Protein AF-A0A7T0RJM6-F1 (afdb_monomer)

Sequence (153 aa):
MSFKSPKVLAFSVKLDATWQVVEYHLEDNSMVRLPPKWKSIQYHAL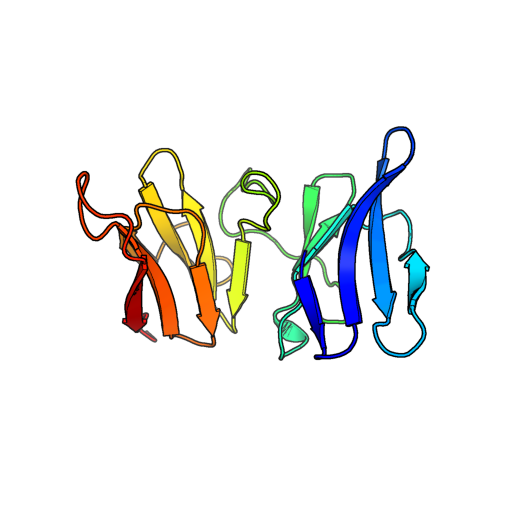ADNWLWVDQDDKWYSGGNATPFTMPKENVPAFYGRQFNVRKSGQHIAFYDRQQNQIQFYKNQSEKPFITIQSQEGHFSLNGNIVLTSQKSSSANSSDLYQTYRVPTQ

Solvent-accessible surface area (backbone atoms only — not comparable to full-atom values): 8638 Å² total; per-residue (Å²): 91,26,50,67,47,102,50,31,39,32,37,63,44,78,55,90,96,43,42,29,27,32,39,38,33,68,86,79,72,45,74,46,75,50,67,72,60,30,26,38,62,40,52,38,95,51,45,76,27,18,40,38,29,33,80,84,73,49,42,20,33,25,79,84,53,44,84,41,75,69,39,52,83,88,69,62,66,53,51,89,83,36,68,28,61,48,50,23,87,59,39,37,35,33,56,40,77,92,75,38,23,35,40,30,23,46,74,80,28,76,54,64,81,48,71,45,84,30,90,52,75,61,66,48,72,56,68,48,39,35,42,36,51,40,78,68,48,99,88,46,94,48,88,38,75,48,77,44,76,55,84,90,126

Structure (mmCIF, N/CA/C/O backbone):
data_AF-A0A7T0RJM6-F1
#
_entry.id   AF-A0A7T0RJM6-F1
#
loop_
_atom_site.group_PDB
_atom_site.id
_atom_site.type_symbol
_atom_site.label_atom_id
_atom_site.label_alt_id
_atom_site.label_comp_id
_atom_site.label_asym_id
_atom_site.label_entity_id
_atom_site.label_seq_id
_atom_site.pdbx_PDB_ins_code
_atom_site.Cartn_x
_atom_site.Cartn_y
_atom_site.Cartn_z
_atom_site.occupancy
_atom_site.B_iso_or_equiv
_atom_site.auth_seq_id
_atom_site.auth_comp_id
_atom_site.auth_asym_id
_atom_site.auth_atom_id
_atom_site.pdbx_PDB_model_num
ATOM 1 N N . MET A 1 1 ? 3.939 8.045 -3.580 1.00 83.81 1 MET A N 1
ATOM 2 C CA . MET A 1 1 ? 5.353 7.613 -3.540 1.00 83.81 1 MET A CA 1
ATOM 3 C C . MET A 1 1 ? 5.548 6.660 -2.368 1.00 83.81 1 MET A C 1
ATOM 5 O O . MET A 1 1 ? 4.923 6.872 -1.334 1.00 83.81 1 MET A O 1
ATOM 9 N N . SER A 1 2 ? 6.358 5.617 -2.527 1.00 91.00 2 SER A N 1
ATOM 10 C CA . SER A 1 2 ? 6.650 4.607 -1.504 1.00 91.00 2 SER A CA 1
ATOM 11 C C . SER A 1 2 ? 8.086 4.094 -1.657 1.00 91.00 2 SER A C 1
ATOM 13 O O . SER A 1 2 ? 8.573 4.011 -2.776 1.00 91.00 2 SER A O 1
ATOM 15 N N . PHE A 1 3 ? 8.772 3.763 -0.563 1.00 93.12 3 PHE A N 1
ATOM 16 C CA . PHE A 1 3 ? 10.154 3.271 -0.599 1.00 93.12 3 PHE A CA 1
ATOM 17 C C . PHE A 1 3 ? 10.183 1.744 -0.554 1.00 93.12 3 PHE A C 1
ATOM 19 O O . PHE A 1 3 ? 9.717 1.156 0.420 1.00 93.12 3 PHE A O 1
ATOM 26 N N . LYS A 1 4 ? 10.766 1.116 -1.579 1.00 95.62 4 LYS A N 1
ATOM 27 C CA . LYS A 1 4 ? 11.067 -0.327 -1.604 1.00 95.62 4 LYS A CA 1
ATOM 28 C C . LYS A 1 4 ? 12.260 -0.653 -0.716 1.00 95.62 4 LYS A C 1
ATOM 30 O O . LYS A 1 4 ? 12.291 -1.675 -0.040 1.00 95.62 4 LYS A O 1
ATOM 35 N N . SER A 1 5 ? 13.245 0.237 -0.736 1.00 95.06 5 SER A N 1
ATOM 36 C CA . SER A 1 5 ? 14.462 0.206 0.068 1.00 95.06 5 SER A CA 1
ATOM 37 C C . SER A 1 5 ? 14.985 1.643 0.223 1.00 95.06 5 SER A C 1
ATOM 39 O O . SER A 1 5 ? 14.445 2.553 -0.414 1.00 95.06 5 SER A O 1
ATOM 41 N N . PRO A 1 6 ? 16.064 1.882 0.991 1.00 95.31 6 PRO A N 1
ATOM 42 C CA . PRO A 1 6 ? 16.710 3.198 1.048 1.00 95.31 6 PRO A CA 1
ATOM 43 C C . PRO A 1 6 ? 17.214 3.724 -0.307 1.00 95.31 6 PRO A C 1
ATOM 45 O O . PRO A 1 6 ? 17.560 4.894 -0.413 1.00 95.31 6 PRO A O 1
ATOM 48 N N . LYS A 1 7 ? 17.282 2.863 -1.330 1.00 96.75 7 LYS A N 1
ATOM 49 C CA . LYS A 1 7 ? 17.882 3.161 -2.636 1.00 96.75 7 LYS A CA 1
ATOM 50 C C . LYS A 1 7 ? 16.895 3.088 -3.797 1.00 96.75 7 LYS A C 1
ATOM 52 O O . LYS A 1 7 ? 17.244 3.458 -4.910 1.00 96.75 7 LYS A O 1
ATOM 57 N N . VAL A 1 8 ? 15.679 2.602 -3.552 1.00 97.81 8 VAL A N 1
ATOM 58 C CA . VAL A 1 8 ? 14.653 2.442 -4.584 1.00 97.81 8 VAL A CA 1
ATOM 59 C C . VAL A 1 8 ? 13.340 3.018 -4.079 1.00 97.81 8 VAL A C 1
ATOM 61 O O . VAL A 1 8 ? 12.762 2.532 -3.101 1.00 97.81 8 VAL A O 1
ATOM 64 N N . LEU A 1 9 ? 12.859 4.046 -4.771 1.00 95.62 9 LEU A N 1
ATOM 65 C CA . LEU A 1 9 ? 11.547 4.644 -4.546 1.00 95.62 9 LEU A CA 1
ATOM 66 C C . LEU A 1 9 ? 10.610 4.282 -5.695 1.00 95.62 9 LEU A C 1
ATOM 68 O O . LEU A 1 9 ? 11.043 4.105 -6.826 1.00 95.62 9 LEU A O 1
ATOM 72 N N . ALA A 1 10 ? 9.320 4.188 -5.410 1.00 95.75 10 ALA A N 1
ATOM 73 C CA . ALA A 1 10 ? 8.289 3.921 -6.392 1.00 95.75 10 ALA A CA 1
ATOM 74 C C . ALA A 1 10 ? 7.209 4.996 -6.375 1.00 95.75 10 ALA A C 1
ATOM 76 O O . ALA A 1 10 ? 6.790 5.492 -5.319 1.00 95.75 10 ALA A O 1
ATOM 77 N N . PHE A 1 11 ? 6.733 5.355 -7.558 1.00 93.62 11 PHE A N 1
ATOM 78 C CA . PHE A 1 11 ? 5.637 6.294 -7.747 1.00 93.62 11 PHE A CA 1
ATOM 79 C C . PHE A 1 11 ? 4.821 5.921 -8.977 1.00 93.62 11 PHE A C 1
ATOM 81 O O . PHE A 1 11 ? 5.294 5.233 -9.877 1.00 93.62 11 PHE A O 1
ATOM 88 N N . SER A 1 12 ? 3.573 6.370 -8.996 1.00 92.75 12 SER A N 1
ATOM 89 C CA . SER A 1 12 ? 2.678 6.179 -10.129 1.00 92.75 12 SER A CA 1
ATOM 90 C C . SER A 1 12 ? 2.799 7.371 -11.070 1.00 92.75 12 SER A C 1
ATOM 92 O O . SER A 1 12 ? 2.731 8.519 -10.627 1.00 92.75 12 SER A O 1
ATOM 94 N N . VAL A 1 13 ? 2.947 7.098 -12.361 1.00 92.75 13 VAL A N 1
ATOM 95 C CA . VAL A 1 13 ? 2.912 8.100 -13.431 1.00 92.75 13 VAL A CA 1
ATOM 96 C C . VAL A 1 13 ? 1.710 7.814 -14.312 1.00 92.75 13 VAL A C 1
ATOM 98 O O . VAL A 1 13 ? 1.425 6.655 -14.609 1.00 92.75 13 VAL A O 1
ATOM 101 N N . LYS A 1 14 ? 0.997 8.860 -14.729 1.00 92.00 14 LYS A N 1
ATOM 102 C CA . LYS A 1 14 ? -0.058 8.715 -15.728 1.00 92.00 14 LYS A CA 1
ATOM 103 C C . LYS A 1 14 ? 0.578 8.720 -17.116 1.00 92.00 14 LYS A C 1
ATOM 105 O O . LYS A 1 14 ? 1.180 9.716 -17.505 1.00 92.00 14 LYS A O 1
ATOM 110 N N . LEU A 1 15 ? 0.459 7.604 -17.822 1.00 89.25 15 LEU A N 1
ATOM 111 C CA . LEU A 1 15 ? 0.893 7.421 -19.200 1.00 89.25 15 LEU A CA 1
ATOM 112 C C . LEU A 1 15 ? -0.362 7.167 -20.036 1.00 89.25 15 LEU A C 1
ATOM 114 O O . LEU A 1 15 ? -1.078 6.182 -19.828 1.00 89.25 15 LEU A O 1
ATOM 118 N N . ASP A 1 16 ? -0.664 8.111 -20.922 1.00 87.31 16 ASP A N 1
ATOM 119 C CA . ASP A 1 16 ? -1.912 8.162 -21.682 1.00 87.31 16 ASP A CA 1
ATOM 120 C C . ASP A 1 16 ? -3.148 8.073 -20.762 1.00 87.31 16 ASP A C 1
ATOM 122 O O . ASP A 1 16 ? -3.373 8.926 -19.893 1.00 87.31 16 ASP A O 1
ATOM 126 N N . ALA A 1 17 ? -3.957 7.027 -20.933 1.00 87.62 17 ALA A N 1
ATOM 127 C CA . ALA A 1 17 ? -5.155 6.772 -20.143 1.00 87.62 17 ALA A CA 1
ATOM 128 C C . ALA A 1 17 ? -4.896 5.947 -18.867 1.00 87.62 17 ALA A C 1
ATOM 130 O O . ALA A 1 17 ? -5.808 5.798 -18.056 1.00 87.62 17 ALA A O 1
ATOM 131 N N . THR A 1 18 ? -3.680 5.431 -18.660 1.00 91.50 18 THR A N 1
ATOM 132 C CA . THR A 1 18 ? -3.376 4.466 -17.589 1.00 91.50 18 THR A CA 1
ATOM 133 C C . THR A 1 18 ? -2.376 5.015 -16.581 1.00 91.50 18 THR A C 1
ATOM 135 O O . THR A 1 18 ? -1.507 5.822 -16.901 1.00 91.50 18 THR A O 1
ATOM 138 N N . TRP A 1 19 ? -2.491 4.585 -15.330 1.00 93.38 19 TRP A N 1
ATOM 139 C CA . TRP A 1 19 ? -1.460 4.830 -14.323 1.00 93.38 19 TRP A CA 1
ATOM 140 C C . TRP A 1 19 ? -0.486 3.658 -14.327 1.00 93.38 19 TRP A C 1
ATOM 142 O O . TRP A 1 19 ? -0.924 2.517 -14.314 1.00 93.38 19 TRP A O 1
ATOM 152 N N . GLN A 1 20 ? 0.816 3.911 -14.300 1.00 95.62 20 GLN A N 1
ATOM 153 C CA . GLN A 1 20 ? 1.830 2.862 -14.246 1.00 95.62 20 GLN A CA 1
ATOM 154 C C . GLN A 1 20 ? 2.818 3.143 -13.119 1.00 95.62 20 GLN A C 1
ATOM 156 O O . GLN A 1 20 ? 3.253 4.281 -12.927 1.00 95.62 20 GLN A O 1
ATOM 161 N N . VAL A 1 21 ? 3.177 2.102 -12.369 1.00 95.69 21 VAL A N 1
ATOM 162 C CA . VAL A 1 21 ? 4.223 2.203 -11.348 1.00 95.69 21 VAL A CA 1
ATOM 163 C C . VAL A 1 21 ? 5.601 2.267 -12.006 1.00 95.69 21 VAL A C 1
ATOM 165 O O . VAL A 1 21 ? 5.950 1.438 -12.849 1.00 95.69 21 VAL A O 1
ATOM 168 N N . VAL A 1 22 ? 6.397 3.235 -11.568 1.00 97.06 22 VAL A N 1
ATOM 169 C CA . VAL A 1 22 ? 7.809 3.402 -11.908 1.00 97.06 22 VAL A CA 1
ATOM 170 C C . VAL A 1 22 ? 8.630 3.236 -10.636 1.00 97.06 22 VAL A C 1
ATOM 172 O O . VAL A 1 22 ? 8.321 3.860 -9.620 1.00 97.06 22 VAL A O 1
ATOM 175 N N . GLU A 1 23 ? 9.668 2.408 -10.696 1.00 97.81 23 GLU A N 1
ATOM 176 C CA . GLU A 1 23 ? 10.742 2.358 -9.706 1.00 97.81 23 GLU A CA 1
ATOM 177 C C . GLU A 1 23 ? 11.888 3.256 -10.167 1.00 97.81 23 GLU A C 1
ATOM 179 O O . GLU A 1 23 ? 12.329 3.169 -11.309 1.00 97.81 23 GLU A O 1
ATOM 184 N N . TYR A 1 24 ? 12.360 4.122 -9.279 1.00 97.88 24 TYR A N 1
ATOM 185 C CA . TYR A 1 24 ? 13.529 4.965 -9.478 1.00 97.88 24 TYR A CA 1
ATOM 186 C C . TYR A 1 24 ? 14.649 4.508 -8.556 1.00 97.88 24 TYR A C 1
ATOM 188 O O . TYR A 1 24 ? 14.467 4.423 -7.336 1.00 97.88 24 TYR A O 1
ATOM 196 N N . HIS A 1 25 ? 15.796 4.220 -9.157 1.00 98.06 25 HIS A N 1
ATOM 197 C CA . HIS A 1 25 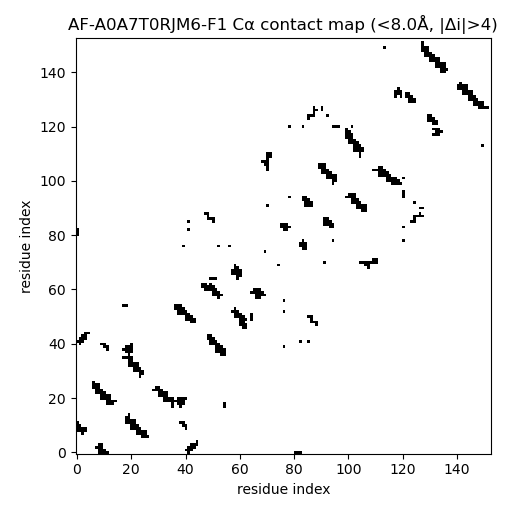? 16.997 3.766 -8.482 1.00 98.06 25 HIS A CA 1
ATOM 198 C C . HIS A 1 25 ? 17.881 4.980 -8.193 1.00 98.06 25 HIS A C 1
ATOM 200 O O . HIS A 1 25 ? 18.376 5.647 -9.094 1.00 98.06 25 HIS A O 1
ATOM 206 N N . LEU A 1 26 ? 18.059 5.289 -6.910 1.00 96.62 26 LEU A N 1
ATOM 207 C CA . LEU A 1 26 ? 18.792 6.471 -6.451 1.00 96.62 26 LEU A CA 1
ATOM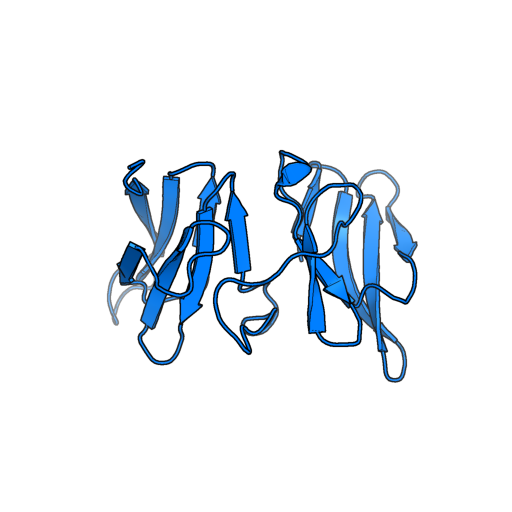 208 C C . LEU A 1 26 ? 20.306 6.371 -6.689 1.00 96.62 26 LEU A C 1
ATOM 210 O O . LEU A 1 26 ? 20.984 7.390 -6.667 1.00 96.62 26 LEU A O 1
ATOM 214 N N . GLU A 1 27 ? 20.840 5.162 -6.878 1.00 97.00 27 GLU A N 1
ATOM 215 C CA . GLU A 1 27 ? 22.281 4.945 -7.069 1.00 97.00 27 GLU A CA 1
ATOM 216 C C . GLU A 1 27 ? 22.770 5.406 -8.443 1.00 97.00 27 GLU A C 1
ATOM 218 O O . GLU A 1 27 ? 23.843 5.993 -8.546 1.00 97.00 27 GLU A O 1
ATOM 223 N N . ASP A 1 28 ? 21.986 5.142 -9.488 1.00 97.19 28 ASP A N 1
ATOM 224 C CA . ASP A 1 28 ? 22.359 5.375 -10.885 1.00 97.19 28 ASP A CA 1
ATOM 225 C C . ASP A 1 28 ? 21.371 6.286 -11.632 1.00 97.19 28 ASP A C 1
ATOM 227 O O . ASP A 1 28 ? 21.553 6.567 -12.816 1.00 97.19 28 ASP A O 1
ATOM 231 N N . ASN A 1 29 ? 20.343 6.784 -10.937 1.00 97.00 29 ASN A N 1
ATOM 232 C CA . ASN A 1 29 ? 19.244 7.582 -11.482 1.00 97.00 29 ASN A CA 1
ATOM 233 C C . ASN A 1 29 ? 18.443 6.867 -12.586 1.00 97.00 29 ASN A C 1
ATOM 235 O O . ASN A 1 29 ? 17.766 7.519 -13.388 1.00 97.00 29 ASN A O 1
ATOM 239 N N . SER A 1 30 ? 18.499 5.534 -12.640 1.00 97.94 30 SER A N 1
ATOM 240 C CA . SER A 1 30 ? 17.732 4.751 -13.602 1.00 97.94 30 SER A CA 1
ATOM 241 C C . SER A 1 30 ? 16.262 4.621 -13.190 1.00 97.94 30 SER A C 1
ATOM 243 O O . SER A 1 30 ? 15.883 4.741 -12.019 1.00 97.94 30 SER A O 1
ATOM 245 N N . MET A 1 31 ? 15.404 4.384 -14.185 1.00 97.38 31 MET A N 1
ATOM 246 C CA . MET A 1 31 ? 13.974 4.156 -13.997 1.00 97.38 31 MET A CA 1
ATOM 247 C C . MET A 1 31 ? 13.557 2.835 -14.626 1.00 97.38 31 MET A C 1
ATOM 249 O O . MET A 1 31 ? 13.815 2.591 -15.804 1.00 97.38 31 MET A O 1
ATOM 253 N N . VAL A 1 32 ? 12.826 2.029 -13.865 1.00 97.12 32 VAL A N 1
ATOM 254 C CA . VAL A 1 32 ? 12.217 0.787 -14.336 1.00 97.12 32 VAL A CA 1
ATOM 255 C C . VAL A 1 32 ? 10.705 0.929 -14.259 1.00 97.12 32 VAL A C 1
ATOM 257 O O . VAL A 1 32 ? 10.134 1.174 -13.198 1.00 97.12 32 VAL A O 1
ATOM 260 N N . ARG A 1 33 ? 10.027 0.764 -15.396 1.00 96.44 33 ARG A N 1
ATOM 261 C CA . ARG A 1 33 ? 8.563 0.678 -15.420 1.00 96.44 33 ARG A CA 1
ATOM 262 C C . ARG A 1 33 ? 8.150 -0.733 -15.016 1.00 96.44 33 ARG A C 1
ATOM 264 O O . ARG A 1 33 ? 8.564 -1.700 -15.651 1.00 96.44 33 ARG A O 1
ATOM 271 N N . LEU A 1 34 ? 7.324 -0.854 -13.981 1.00 96.62 34 LEU A N 1
ATOM 272 C CA . LEU A 1 34 ? 6.720 -2.136 -13.618 1.00 96.62 34 LEU A CA 1
ATOM 273 C C . LEU A 1 34 ? 5.648 -2.532 -14.646 1.00 96.62 34 LEU A C 1
ATOM 275 O O . LEU A 1 34 ? 5.193 -1.673 -15.403 1.00 96.62 34 LEU A O 1
ATOM 279 N N . PRO A 1 35 ? 5.211 -3.805 -14.698 1.00 96.25 35 PRO A N 1
ATOM 280 C CA . PRO A 1 35 ? 4.184 -4.239 -15.641 1.00 96.25 35 PRO A CA 1
ATOM 281 C C . PRO A 1 35 ? 2.943 -3.317 -15.658 1.00 96.25 35 PRO A C 1
ATOM 283 O O . PRO A 1 35 ? 2.457 -2.967 -14.578 1.00 96.25 35 PRO A O 1
ATOM 286 N N . PRO A 1 36 ? 2.380 -2.971 -16.838 1.00 95.12 36 PRO A N 1
ATOM 287 C CA . PRO A 1 36 ? 1.277 -2.005 -16.974 1.00 95.12 36 PRO A CA 1
ATOM 288 C C . PRO A 1 36 ? 0.008 -2.330 -16.178 1.00 95.12 36 PRO A C 1
ATOM 290 O O . PRO A 1 36 ? -0.820 -1.455 -15.950 1.00 95.12 36 PRO A O 1
ATOM 293 N N . LYS A 1 37 ? -0.158 -3.577 -15.722 1.00 96.25 37 LYS A N 1
ATOM 294 C CA . LYS A 1 37 ? -1.275 -3.964 -14.851 1.00 96.25 37 LYS A CA 1
ATOM 295 C C . LYS A 1 37 ? -1.293 -3.194 -13.526 1.00 96.25 37 LYS A C 1
ATOM 297 O O . LYS A 1 37 ? -2.361 -3.000 -12.960 1.00 96.25 37 LYS A O 1
ATOM 302 N N . TRP A 1 38 ? -0.131 -2.760 -13.032 1.00 96.50 38 TRP A N 1
ATOM 303 C CA . TRP A 1 38 ? -0.008 -2.093 -11.741 1.00 96.50 38 TRP A CA 1
ATOM 304 C C . TRP A 1 38 ? -0.144 -0.585 -11.874 1.00 96.50 38 TRP A C 1
ATOM 306 O O . TRP A 1 38 ? 0.740 0.077 -12.423 1.00 96.50 38 TRP A O 1
ATOM 316 N N . LYS A 1 39 ? -1.203 -0.037 -11.274 1.00 94.50 39 LYS A N 1
ATOM 317 C CA . LYS A 1 39 ? -1.361 1.413 -11.149 1.00 94.50 39 LYS A CA 1
ATOM 318 C C . LYS A 1 39 ? -0.692 1.981 -9.918 1.00 94.50 39 LYS A C 1
ATOM 320 O O . LYS A 1 39 ? -0.313 3.151 -9.913 1.00 94.50 39 LYS A O 1
ATOM 325 N N . SER A 1 40 ? -0.567 1.180 -8.865 1.00 94.44 40 SER A N 1
ATOM 326 C CA . SER A 1 40 ? -0.057 1.659 -7.592 1.00 94.44 40 SER A CA 1
ATOM 327 C C . SER A 1 40 ? 0.565 0.559 -6.755 1.00 94.44 40 SER A C 1
ATOM 329 O O . SER A 1 40 ? 0.108 -0.583 -6.777 1.00 94.44 40 SER A O 1
ATOM 331 N N . ILE A 1 41 ? 1.575 0.933 -5.973 1.00 95.62 41 ILE A N 1
ATOM 332 C CA . ILE A 1 41 ? 2.141 0.073 -4.944 1.00 95.62 41 ILE A CA 1
ATOM 333 C C . ILE A 1 41 ? 2.538 0.862 -3.693 1.00 95.62 41 ILE A C 1
ATOM 335 O O . ILE A 1 41 ? 3.117 1.952 -3.762 1.00 95.62 41 ILE A O 1
ATOM 339 N N . GLN A 1 42 ? 2.239 0.285 -2.537 1.00 94.69 42 GLN A N 1
ATOM 340 C CA . GLN A 1 42 ? 2.871 0.609 -1.278 1.00 94.69 42 GLN A CA 1
ATOM 341 C C . GLN A 1 42 ? 3.828 -0.513 -0.883 1.00 94.69 42 GLN A C 1
ATOM 343 O O . GLN A 1 42 ? 3.416 -1.624 -0.555 1.00 94.69 42 GLN A O 1
ATOM 348 N N . TYR A 1 43 ? 5.103 -0.164 -0.817 1.00 95.56 43 TYR A N 1
ATOM 349 C CA . TYR A 1 43 ? 6.136 -0.954 -0.183 1.00 95.56 43 TYR A CA 1
ATOM 350 C C . TYR A 1 43 ? 6.134 -0.807 1.342 1.00 95.56 43 TYR A C 1
ATOM 352 O O . TYR A 1 43 ? 5.722 0.209 1.912 1.00 95.56 43 TYR A O 1
ATOM 360 N N . HIS A 1 44 ? 6.647 -1.851 1.984 1.00 94.44 44 HIS A N 1
ATOM 361 C CA . HIS A 1 44 ? 6.910 -1.959 3.414 1.00 94.44 44 HIS A CA 1
ATOM 362 C C . HIS A 1 44 ? 8.223 -2.741 3.609 1.00 94.44 44 HIS A C 1
ATOM 364 O O . HIS A 1 44 ? 8.639 -3.475 2.715 1.00 94.44 44 HIS A O 1
ATOM 370 N N . ALA A 1 45 ? 8.873 -2.625 4.770 1.00 92.31 45 ALA A N 1
ATOM 371 C CA . ALA A 1 45 ? 10.124 -3.346 5.050 1.00 92.31 45 ALA A CA 1
ATOM 372 C C . ALA A 1 45 ? 9.975 -4.878 4.924 1.00 92.31 45 ALA A C 1
ATOM 374 O O . ALA A 1 45 ? 10.847 -5.562 4.405 1.00 92.31 45 ALA A O 1
ATOM 375 N N . LEU A 1 46 ? 8.834 -5.401 5.375 1.00 94.81 46 LEU A N 1
ATOM 376 C CA . LEU A 1 46 ? 8.412 -6.793 5.187 1.00 94.81 46 LEU A CA 1
ATOM 377 C C . LEU A 1 46 ? 7.550 -6.941 3.928 1.00 94.81 46 LEU A C 1
ATOM 379 O O . LEU A 1 46 ? 6.525 -6.262 3.817 1.00 94.81 46 LEU A O 1
ATOM 383 N N . ALA A 1 47 ? 7.934 -7.857 3.035 1.00 96.00 47 ALA A N 1
ATOM 384 C CA . ALA A 1 47 ? 7.257 -8.104 1.759 1.00 96.00 47 ALA A CA 1
ATOM 385 C C . ALA A 1 47 ? 5.780 -8.493 1.919 1.00 96.00 47 ALA A C 1
ATOM 387 O O . ALA A 1 47 ? 4.946 -8.049 1.137 1.00 96.00 47 ALA A O 1
ATOM 388 N N . ASP A 1 48 ? 5.430 -9.231 2.975 1.00 95.56 48 ASP A N 1
ATOM 389 C CA . ASP A 1 48 ? 4.050 -9.641 3.298 1.00 95.56 48 ASP A CA 1
ATOM 390 C C . ASP A 1 48 ? 3.089 -8.467 3.536 1.00 95.56 48 ASP A C 1
ATOM 392 O O . ASP A 1 48 ? 1.865 -8.625 3.562 1.00 95.56 48 ASP A O 1
ATOM 396 N N . ASN A 1 49 ? 3.636 -7.271 3.740 1.00 95.50 49 ASN A N 1
ATOM 397 C CA . ASN A 1 49 ? 2.882 -6.049 3.981 1.00 95.50 49 ASN A CA 1
ATOM 398 C C . ASN A 1 49 ? 2.835 -5.126 2.766 1.00 95.50 49 ASN A C 1
ATOM 400 O O . ASN A 1 49 ? 2.289 -4.031 2.864 1.00 95.50 49 ASN A O 1
ATOM 404 N N . TRP A 1 50 ? 3.399 -5.541 1.632 1.00 96.81 50 TRP A N 1
ATOM 405 C CA . TRP A 1 50 ? 3.247 -4.790 0.396 1.00 96.81 50 TRP A CA 1
ATOM 406 C C . TRP A 1 50 ? 1.786 -4.816 -0.036 1.00 96.81 50 TRP A C 1
ATOM 408 O O . TRP A 1 50 ? 1.119 -5.846 0.088 1.00 96.81 50 TRP A O 1
ATOM 418 N N . LEU A 1 51 ? 1.306 -3.685 -0.539 1.00 96.38 51 LEU A N 1
ATOM 419 C CA . LEU A 1 51 ? -0.031 -3.540 -1.098 1.00 96.38 51 LEU A CA 1
ATOM 420 C C . LEU A 1 51 ? 0.082 -3.063 -2.535 1.00 96.38 51 LEU A C 1
ATOM 422 O O . LEU A 1 51 ? 0.726 -2.052 -2.810 1.00 96.38 51 LEU A O 1
ATOM 426 N N . TRP A 1 52 ? -0.587 -3.765 -3.433 1.00 96.94 52 TRP A N 1
ATOM 427 C CA . TRP A 1 52 ? -0.655 -3.430 -4.845 1.00 96.94 52 TRP A CA 1
ATOM 428 C C . TRP A 1 52 ? -2.092 -3.124 -5.222 1.00 96.94 52 TRP A C 1
ATOM 430 O O . TRP A 1 52 ? -3.024 -3.721 -4.679 1.00 96.94 52 TRP A O 1
ATOM 440 N N . VAL A 1 53 ? -2.255 -2.227 -6.187 1.00 96.06 53 VAL A N 1
ATOM 441 C CA . VAL A 1 53 ? -3.549 -1.939 -6.799 1.00 96.06 53 VAL A CA 1
ATOM 442 C C . VAL A 1 53 ? -3.385 -2.015 -8.309 1.00 96.06 53 VAL A C 1
ATOM 444 O O . VAL A 1 53 ? -2.450 -1.423 -8.869 1.00 96.06 53 VAL A O 1
ATOM 447 N N . ASP A 1 54 ? -4.267 -2.765 -8.960 1.00 96.12 54 ASP A N 1
ATOM 448 C CA . ASP A 1 54 ? -4.304 -2.866 -10.417 1.00 96.12 54 ASP A CA 1
ATOM 449 C C . ASP A 1 54 ? -5.201 -1.796 -11.058 1.00 96.12 54 ASP A C 1
ATOM 451 O O . ASP A 1 54 ? -5.793 -0.953 -10.377 1.00 96.12 54 ASP A O 1
ATOM 455 N N . GLN A 1 55 ? -5.275 -1.797 -12.390 1.00 94.62 55 GLN A N 1
ATOM 456 C CA . GLN A 1 55 ? -6.093 -0.839 -13.138 1.00 94.62 55 GLN A CA 1
ATOM 457 C C . GLN A 1 55 ? -7.579 -0.875 -12.740 1.00 94.62 55 GLN A C 1
ATOM 459 O O . GLN A 1 55 ? -8.198 0.186 -12.695 1.00 94.62 55 GLN A O 1
ATOM 464 N N . ASP A 1 56 ? -8.101 -2.042 -12.346 1.00 94.06 56 ASP A N 1
ATOM 465 C CA . ASP A 1 56 ? -9.508 -2.281 -11.995 1.00 94.06 56 ASP A CA 1
ATOM 466 C C . ASP A 1 56 ? -9.836 -1.977 -10.517 1.00 94.06 56 ASP A C 1
ATOM 468 O O . ASP A 1 56 ? -10.892 -2.376 -10.032 1.00 94.06 56 ASP A O 1
ATOM 472 N N . ASP A 1 57 ? -8.929 -1.335 -9.768 1.00 92.00 57 ASP A N 1
ATOM 473 C CA . ASP A 1 57 ? -9.074 -1.116 -8.315 1.00 92.00 57 ASP A CA 1
ATOM 474 C C . ASP A 1 57 ? -9.091 -2.411 -7.481 1.00 92.00 57 ASP A C 1
ATOM 476 O O . ASP A 1 57 ? -9.479 -2.402 -6.309 1.00 92.00 57 ASP A O 1
ATOM 480 N N . LYS A 1 58 ? -8.601 -3.529 -8.033 1.00 94.81 58 LYS A N 1
ATOM 481 C CA . LYS A 1 58 ? -8.431 -4.762 -7.261 1.00 94.81 58 LYS A CA 1
ATOM 482 C C . LYS A 1 58 ? -7.144 -4.693 -6.457 1.00 94.81 58 LYS A C 1
ATOM 484 O O . LYS A 1 58 ? -6.095 -4.241 -6.928 1.00 94.81 58 LYS A O 1
ATOM 489 N N . TRP A 1 59 ? -7.242 -5.175 -5.226 1.00 95.31 59 TRP A N 1
ATOM 490 C CA . TRP A 1 59 ? -6.158 -5.160 -4.260 1.00 95.31 59 TRP A CA 1
ATOM 491 C C . TRP A 1 59 ? -5.410 -6.488 -4.245 1.00 95.31 59 TRP A C 1
ATOM 493 O O . TRP A 1 59 ? -5.993 -7.565 -4.371 1.00 95.31 59 TRP A O 1
ATOM 503 N N . TYR A 1 60 ? -4.098 -6.401 -4.053 1.00 96.88 60 TYR A N 1
ATOM 504 C CA . TYR A 1 60 ? -3.220 -7.553 -3.884 1.00 96.88 60 TYR A CA 1
ATOM 505 C C . TYR A 1 60 ? -2.234 -7.275 -2.752 1.00 96.88 60 TYR A C 1
ATOM 507 O O . TYR A 1 60 ? -1.910 -6.121 -2.464 1.00 96.88 60 TYR A O 1
ATOM 515 N N . SER A 1 61 ? -1.741 -8.331 -2.112 1.00 96.12 61 SER A N 1
ATOM 516 C CA . SER A 1 61 ? -0.809 -8.232 -0.992 1.00 96.12 61 SER A CA 1
ATOM 517 C C . SER A 1 61 ? 0.392 -9.159 -1.145 1.00 96.12 61 SER A C 1
ATOM 519 O O . SER A 1 61 ? 0.341 -10.162 -1.860 1.00 96.12 61 SER A O 1
ATOM 521 N N . GLY A 1 62 ? 1.483 -8.818 -0.463 1.00 96.88 62 GLY A N 1
ATOM 522 C CA . GLY A 1 62 ? 2.700 -9.625 -0.458 1.00 96.88 62 GLY A CA 1
ATOM 523 C C . GLY A 1 62 ? 3.648 -9.320 -1.621 1.00 96.88 62 GLY A C 1
ATOM 524 O O . GLY A 1 62 ? 3.271 -8.692 -2.612 1.00 96.88 62 GLY A O 1
ATOM 525 N N . GLY A 1 63 ? 4.886 -9.813 -1.528 1.00 96.62 63 GLY A N 1
ATOM 526 C CA . GLY A 1 63 ? 5.900 -9.649 -2.580 1.00 96.62 63 GLY A CA 1
ATOM 527 C C . GLY A 1 63 ? 5.512 -10.276 -3.924 1.00 96.62 63 GLY A C 1
ATOM 528 O O . GLY A 1 63 ? 5.880 -9.756 -4.972 1.00 96.62 63 GLY A O 1
ATOM 529 N N . ASN A 1 64 ? 4.699 -11.336 -3.888 1.00 96.19 64 ASN A N 1
ATOM 530 C CA . ASN A 1 64 ? 4.184 -12.030 -5.073 1.00 96.19 64 ASN A CA 1
ATOM 531 C C . ASN A 1 64 ? 2.849 -11.462 -5.586 1.00 96.19 64 ASN A C 1
ATOM 533 O O . ASN A 1 64 ? 2.316 -11.969 -6.570 1.00 96.19 64 ASN A O 1
ATOM 537 N N . ALA A 1 65 ? 2.314 -10.427 -4.928 1.00 97.25 65 ALA A N 1
ATOM 538 C CA . ALA A 1 65 ? 1.040 -9.795 -5.255 1.00 97.25 65 ALA A CA 1
ATOM 539 C C . ALA A 1 65 ? -0.127 -10.798 -5.377 1.00 97.25 65 ALA A C 1
ATOM 541 O O . ALA A 1 65 ? -0.769 -10.922 -6.420 1.00 97.25 65 ALA A O 1
ATOM 542 N N . THR A 1 66 ? -0.415 -11.505 -4.287 1.00 96.94 66 THR A N 1
ATOM 543 C CA . THR A 1 66 ? -1.559 -12.421 -4.173 1.00 96.94 66 THR A CA 1
ATOM 544 C C . THR A 1 66 ? -2.858 -11.622 -4.020 1.00 96.94 66 THR A C 1
ATOM 546 O O . THR A 1 66 ? -2.845 -10.638 -3.274 1.00 96.94 66 THR A O 1
ATOM 549 N N . PRO A 1 67 ? -3.979 -12.014 -4.663 1.00 96.38 67 PRO A N 1
ATOM 550 C CA . PRO A 1 67 ? -5.264 -11.335 -4.500 1.00 96.38 67 PRO A CA 1
ATOM 551 C C . PRO A 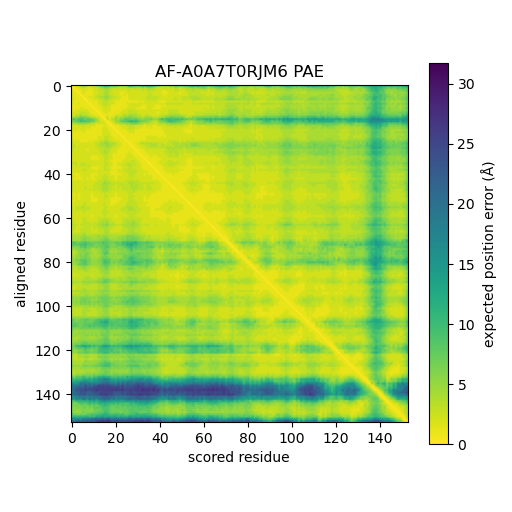1 67 ? -5.622 -11.105 -3.032 1.00 96.38 67 PRO A C 1
ATOM 553 O O . PRO A 1 67 ? -5.467 -11.991 -2.191 1.00 96.38 67 PRO A O 1
ATOM 556 N N . PHE A 1 68 ? -6.085 -9.899 -2.727 1.00 93.38 68 PHE A N 1
ATOM 557 C CA . PHE A 1 68 ? -6.350 -9.451 -1.372 1.00 93.38 68 PHE A CA 1
ATOM 558 C C . PHE A 1 68 ? -7.703 -8.755 -1.311 1.00 93.38 68 PHE A C 1
ATOM 560 O O . PHE A 1 68 ? -7.965 -7.809 -2.047 1.00 93.38 68 PHE A O 1
ATOM 567 N N . THR A 1 69 ? -8.570 -9.222 -0.419 1.00 91.50 69 THR A N 1
ATOM 568 C CA . THR A 1 69 ? -9.873 -8.589 -0.200 1.00 91.50 69 THR A CA 1
ATOM 569 C C . THR A 1 69 ? -9.726 -7.518 0.867 1.00 91.50 69 THR A C 1
ATOM 571 O O . THR A 1 69 ? -9.328 -7.811 1.997 1.00 91.50 69 THR A O 1
ATOM 574 N N . MET A 1 70 ? -10.029 -6.272 0.502 1.00 91.12 70 MET A N 1
ATOM 575 C CA . MET A 1 70 ? -10.051 -5.180 1.464 1.00 91.12 70 MET A CA 1
ATOM 576 C C . MET A 1 70 ? -11.167 -5.400 2.496 1.00 91.12 70 MET A C 1
ATOM 578 O O . MET A 1 70 ? -12.251 -5.847 2.136 1.00 91.12 70 MET A O 1
ATOM 582 N N . PRO A 1 71 ? -10.934 -5.037 3.768 1.00 88.69 71 PRO A N 1
ATOM 583 C CA . PRO A 1 71 ? -11.909 -5.184 4.849 1.00 88.69 71 PRO A CA 1
ATOM 584 C C . PRO A 1 71 ? -13.135 -4.274 4.691 1.00 88.69 71 PRO A C 1
ATOM 586 O O . PRO A 1 71 ? -14.133 -4.449 5.369 1.00 88.69 71 PRO A O 1
ATOM 589 N N . LYS A 1 72 ? -13.068 -3.269 3.818 1.00 84.88 72 LYS A N 1
ATOM 590 C CA . LYS A 1 72 ? -14.164 -2.348 3.526 1.00 84.88 72 LYS A CA 1
ATOM 591 C C . LYS A 1 72 ? -14.260 -2.187 2.016 1.00 84.88 72 LYS A C 1
ATOM 593 O O . LYS A 1 72 ? -13.237 -2.099 1.333 1.00 84.88 72 LYS A O 1
ATOM 598 N N . GLU A 1 73 ? -15.481 -2.117 1.506 1.00 82.69 73 GLU A N 1
ATOM 599 C CA . GLU A 1 73 ? -15.725 -1.818 0.098 1.00 82.69 73 GLU A CA 1
ATOM 600 C C . GLU A 1 73 ? -15.303 -0.388 -0.257 1.00 82.69 73 GLU A C 1
ATOM 602 O O . GLU A 1 73 ? -15.360 0.528 0.568 1.00 82.69 73 GLU A O 1
ATOM 607 N N . ASN A 1 74 ? -14.907 -0.183 -1.515 1.00 82.38 74 ASN A N 1
ATOM 608 C CA . ASN A 1 74 ? -14.634 1.140 -2.084 1.00 82.38 74 ASN A CA 1
ATOM 609 C C . ASN A 1 74 ? -13.593 1.972 -1.309 1.00 82.38 74 ASN A C 1
ATOM 611 O O . ASN A 1 74 ? -13.651 3.203 -1.308 1.00 82.38 74 ASN A O 1
ATOM 615 N N . VAL A 1 75 ? -12.627 1.328 -0.643 1.00 83.69 75 VAL A N 1
ATOM 616 C CA . VAL A 1 75 ? -11.524 2.046 0.009 1.00 83.69 75 VAL A CA 1
ATOM 617 C C . VAL A 1 75 ? -10.643 2.688 -1.066 1.00 83.69 75 VAL A C 1
ATOM 619 O O . VAL A 1 75 ? -10.037 1.965 -1.863 1.00 83.69 75 VAL A O 1
ATOM 622 N N . PRO A 1 76 ? -10.518 4.028 -1.097 1.00 85.31 76 PRO A N 1
ATOM 623 C CA . PRO A 1 76 ? -9.696 4.684 -2.096 1.00 85.31 76 PRO A CA 1
ATOM 624 C C . PRO A 1 76 ? -8.225 4.360 -1.838 1.00 85.31 76 PRO A C 1
ATOM 626 O O . PRO A 1 76 ? -7.722 4.543 -0.726 1.00 85.31 76 PRO A O 1
ATOM 629 N N . ALA A 1 77 ? -7.514 3.925 -2.880 1.00 82.69 77 ALA A N 1
ATOM 630 C CA . ALA A 1 77 ? -6.082 3.641 -2.796 1.00 82.69 77 ALA A CA 1
ATOM 631 C C . ALA A 1 77 ? -5.258 4.879 -2.416 1.00 82.69 77 ALA A C 1
ATOM 633 O O . ALA A 1 77 ? -4.210 4.768 -1.774 1.00 82.69 77 ALA A O 1
ATOM 634 N N . PHE A 1 78 ? -5.752 6.062 -2.782 1.00 84.44 78 PHE A N 1
ATOM 635 C CA . PHE A 1 78 ? -5.050 7.323 -2.620 1.00 84.44 78 PHE A CA 1
ATOM 636 C C . PHE A 1 78 ? -5.831 8.330 -1.781 1.00 84.44 78 PHE A C 1
ATOM 638 O O . PHE A 1 78 ? -7.046 8.469 -1.903 1.00 84.44 78 PHE A O 1
ATOM 645 N N . TYR A 1 79 ? -5.090 9.092 -0.982 1.00 80.94 79 TYR A N 1
ATOM 646 C CA . TYR A 1 79 ? -5.523 10.337 -0.370 1.00 80.94 79 TYR A CA 1
ATOM 647 C C . TYR A 1 79 ? -4.668 11.461 -0.963 1.00 80.94 79 TYR A C 1
ATOM 649 O O . TYR A 1 79 ? -3.467 11.572 -0.696 1.00 80.94 79 TYR A O 1
ATOM 657 N N . GLY A 1 80 ? -5.263 12.257 -1.855 1.00 79.25 80 GLY A N 1
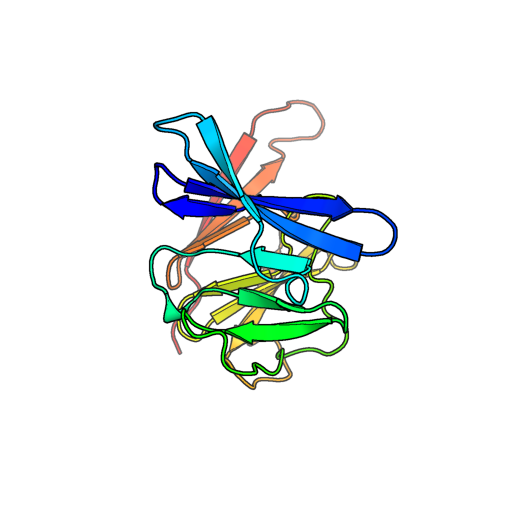ATOM 658 C CA . GLY A 1 80 ? -4.512 13.216 -2.665 1.00 79.25 80 GLY A CA 1
ATOM 659 C C . GLY A 1 80 ? -3.445 12.512 -3.512 1.00 79.25 80 GLY A C 1
ATOM 660 O O . GLY A 1 80 ? -3.771 11.722 -4.392 1.00 79.25 80 GLY A O 1
ATOM 661 N N . ARG A 1 81 ? -2.163 12.795 -3.245 1.00 76.25 81 ARG A N 1
ATOM 662 C CA . ARG A 1 81 ? -1.003 12.198 -3.947 1.00 76.25 81 ARG A CA 1
ATOM 663 C C . ARG A 1 81 ? -0.334 11.055 -3.172 1.00 76.25 81 ARG A C 1
ATOM 665 O O . ARG A 1 81 ? 0.705 10.540 -3.594 1.00 76.25 81 ARG A O 1
ATOM 672 N N . GLN A 1 82 ? -0.875 10.692 -2.012 1.00 78.50 82 GLN A N 1
ATOM 673 C CA . GLN A 1 82 ? -0.300 9.686 -1.124 1.00 78.50 82 GLN A CA 1
ATOM 674 C C . GLN A 1 82 ? -1.155 8.425 -1.093 1.00 78.50 82 GLN A C 1
ATOM 676 O O . GLN A 1 82 ? -2.352 8.472 -1.354 1.00 78.50 82 GLN A O 1
ATOM 681 N N . PHE A 1 83 ? -0.534 7.295 -0.762 1.00 86.00 83 PHE A N 1
ATOM 682 C CA . PHE A 1 83 ? -1.270 6.066 -0.488 1.00 86.00 83 PHE A CA 1
ATOM 683 C C . PHE A 1 83 ? -2.078 6.231 0.793 1.00 86.00 83 PHE A C 1
ATOM 685 O O . PHE A 1 83 ? -1.511 6.596 1.821 1.00 86.00 83 PHE A O 1
ATOM 692 N N . ASN A 1 84 ? -3.373 5.939 0.732 1.00 89.69 84 ASN A N 1
ATOM 693 C CA . ASN A 1 84 ? -4.257 6.066 1.888 1.00 89.69 84 ASN A CA 1
ATOM 694 C C . ASN A 1 84 ? -4.196 4.841 2.809 1.00 89.69 84 ASN A C 1
ATOM 696 O O . ASN A 1 84 ? -4.406 4.942 4.013 1.00 89.69 84 ASN A O 1
ATOM 700 N N . VAL A 1 85 ? -3.930 3.672 2.230 1.00 92.69 85 VAL A N 1
ATOM 701 C CA . VAL A 1 85 ? -3.990 2.391 2.936 1.00 92.69 85 VAL A CA 1
ATOM 702 C C . VAL A 1 85 ? -2.597 1.974 3.364 1.00 92.69 85 VAL A C 1
ATOM 704 O O . VAL A 1 85 ? -1.668 2.066 2.568 1.00 92.69 85 VAL A O 1
ATOM 707 N N . ARG A 1 86 ? -2.450 1.505 4.601 1.00 93.12 86 ARG A N 1
ATOM 708 C CA . ARG A 1 86 ? -1.226 0.948 5.185 1.00 93.12 86 ARG A CA 1
ATOM 709 C C . ARG A 1 86 ? -1.515 -0.456 5.703 1.00 93.12 86 ARG A C 1
ATOM 711 O O . ARG A 1 86 ? -2.507 -0.643 6.402 1.00 93.12 86 ARG A O 1
ATOM 718 N N . LYS A 1 87 ? -0.645 -1.425 5.416 1.00 93.94 87 LYS A N 1
ATOM 719 C CA . LYS A 1 87 ? -0.712 -2.774 6.005 1.00 93.94 87 LYS A CA 1
ATOM 720 C C . LYS A 1 87 ? 0.513 -3.050 6.869 1.00 93.94 87 LYS A C 1
ATOM 722 O O . LYS A 1 87 ? 1.634 -2.732 6.483 1.00 93.94 87 LYS A O 1
ATOM 727 N N . SER A 1 88 ? 0.308 -3.671 8.029 1.00 93.81 88 SER A N 1
ATOM 728 C CA . SER A 1 88 ? 1.390 -4.235 8.835 1.00 93.81 88 SER A CA 1
ATOM 729 C C . SER A 1 88 ? 0.914 -5.458 9.616 1.00 93.81 88 SER A C 1
ATOM 731 O O . SER A 1 88 ? 0.064 -5.366 10.500 1.00 93.81 88 SER A O 1
ATOM 733 N N . GLY A 1 89 ? 1.431 -6.633 9.255 1.00 91.75 89 GLY A N 1
ATOM 734 C CA . GLY A 1 89 ? 0.979 -7.910 9.795 1.00 91.75 89 GLY A CA 1
ATOM 735 C C . GLY A 1 89 ? -0.499 -8.145 9.485 1.00 91.75 89 GLY A C 1
ATOM 736 O O 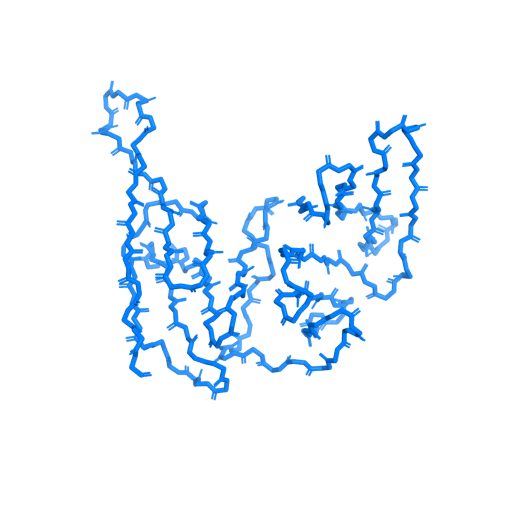. GLY A 1 89 ? -0.899 -8.172 8.317 1.00 91.75 89 GLY A O 1
ATOM 737 N N . GLN A 1 90 ? -1.295 -8.305 10.543 1.00 90.00 90 GLN A N 1
ATOM 738 C CA . GLN A 1 90 ? -2.749 -8.493 10.477 1.00 90.00 90 GLN A CA 1
ATOM 739 C C . GLN A 1 90 ? -3.535 -7.175 10.468 1.00 90.00 90 GLN A C 1
ATOM 741 O O . GLN A 1 90 ? -4.758 -7.208 10.363 1.00 90.00 90 GLN A O 1
ATOM 746 N N . HIS A 1 91 ? -2.859 -6.030 10.601 1.00 93.12 91 HIS A N 1
ATOM 747 C CA . HIS A 1 91 ? -3.504 -4.725 10.665 1.00 93.12 91 HIS A CA 1
ATOM 748 C C . HIS A 1 91 ? -3.521 -4.054 9.299 1.00 93.12 91 HIS A C 1
ATOM 750 O O . HIS A 1 91 ? -2.492 -3.942 8.626 1.00 93.12 91 HIS A O 1
ATOM 756 N N . ILE A 1 92 ? -4.691 -3.545 8.938 1.00 94.44 92 ILE A N 1
ATOM 757 C CA . ILE A 1 92 ? -4.917 -2.704 7.769 1.00 94.44 92 ILE A CA 1
ATOM 758 C C . ILE A 1 92 ? -5.486 -1.395 8.286 1.00 94.44 92 ILE A C 1
ATOM 760 O O . ILE A 1 92 ? -6.450 -1.396 9.049 1.00 94.44 92 ILE A O 1
ATOM 764 N N . ALA A 1 93 ? -4.891 -0.285 7.885 1.00 94.25 93 ALA A N 1
ATOM 765 C CA . ALA A 1 93 ? -5.288 1.035 8.330 1.00 94.25 93 ALA A CA 1
ATOM 766 C C . ALA A 1 93 ? -5.488 1.954 7.137 1.00 94.25 93 ALA A C 1
ATOM 768 O O . ALA A 1 93 ? -4.706 1.919 6.188 1.00 94.25 93 ALA A O 1
ATOM 769 N N . PHE A 1 94 ? -6.507 2.800 7.191 1.00 93.25 94 PHE A N 1
ATOM 770 C CA . PHE A 1 94 ? -6.679 3.883 6.230 1.00 93.25 94 PHE A CA 1
ATOM 771 C C . PHE A 1 94 ? -7.331 5.089 6.891 1.00 93.25 94 PHE A C 1
ATOM 773 O O . PHE A 1 94 ? -8.025 4.963 7.903 1.00 93.25 94 PHE A O 1
ATOM 780 N N . TYR A 1 95 ? -7.098 6.263 6.311 1.00 91.88 95 TYR A N 1
ATOM 781 C CA . TYR A 1 95 ? -7.706 7.496 6.778 1.00 91.88 95 TYR A CA 1
ATOM 782 C C . TYR A 1 95 ? -9.110 7.658 6.186 1.00 91.88 95 TYR A C 1
ATOM 784 O O . TYR A 1 95 ? -9.295 7.642 4.964 1.00 91.88 95 TYR A O 1
ATOM 792 N N . ASP A 1 96 ? -10.104 7.816 7.059 1.00 90.69 96 ASP A N 1
ATOM 793 C CA . ASP A 1 96 ? -11.463 8.207 6.705 1.00 90.69 96 ASP A CA 1
ATOM 794 C C . ASP A 1 96 ? -11.593 9.728 6.828 1.00 90.69 96 ASP A C 1
ATOM 796 O O . ASP A 1 96 ? -11.670 10.291 7.922 1.00 90.69 96 ASP A O 1
ATOM 800 N N . ARG A 1 97 ? -11.619 10.399 5.674 1.00 85.81 97 ARG A N 1
ATOM 801 C CA . ARG A 1 97 ? -11.684 11.861 5.592 1.00 85.81 97 ARG A CA 1
ATOM 802 C C . ARG A 1 97 ? -13.002 12.425 6.116 1.00 85.81 97 ARG A C 1
ATOM 804 O O . ARG A 1 97 ? -13.010 13.541 6.617 1.00 85.81 97 ARG A O 1
ATOM 811 N N . GLN A 1 98 ? -14.111 11.701 5.971 1.00 88.38 98 GLN A N 1
ATOM 812 C CA 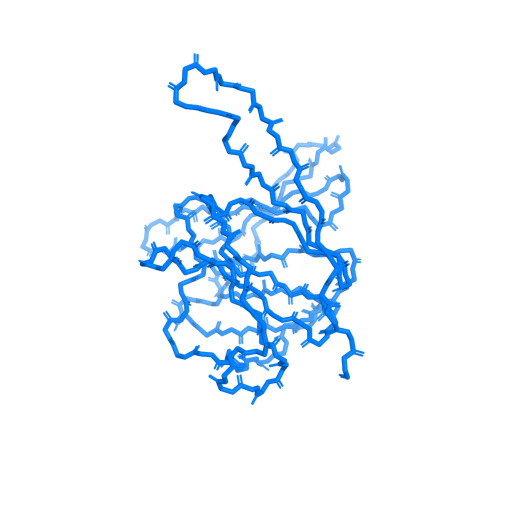. GLN A 1 98 ? -15.412 12.214 6.407 1.00 88.38 98 GLN A CA 1
ATOM 813 C C . GLN A 1 98 ? -15.477 12.298 7.931 1.00 88.38 98 GLN A C 1
ATOM 815 O O . GLN A 1 98 ? -16.102 13.205 8.472 1.00 88.38 98 GLN A O 1
ATOM 820 N N . GLN A 1 99 ? -14.797 11.371 8.606 1.00 90.06 99 GLN A N 1
ATOM 821 C CA . GLN A 1 99 ? -14.800 11.258 10.062 1.00 90.06 99 GLN A CA 1
ATOM 822 C C . GLN A 1 99 ? -13.515 11.780 10.724 1.00 90.06 99 GLN A C 1
ATOM 824 O O . GLN A 1 99 ? -13.449 11.810 11.946 1.00 90.06 99 GLN A O 1
ATOM 829 N N . ASN A 1 100 ? -12.512 12.200 9.942 1.00 89.62 100 ASN A N 1
ATOM 830 C CA . ASN A 1 100 ? -11.185 12.620 10.417 1.00 89.62 100 ASN A CA 1
ATOM 831 C C . ASN A 1 100 ? -10.565 11.617 11.402 1.00 89.62 100 ASN A C 1
ATOM 833 O O . ASN A 1 100 ? -10.164 11.938 12.522 1.00 89.62 100 ASN A O 1
ATOM 837 N N . GLN A 1 101 ? -10.516 10.356 10.981 1.00 92.19 101 GLN A N 1
ATOM 838 C CA . GLN A 1 101 ? -9.975 9.288 11.807 1.00 92.19 101 GLN A CA 1
ATOM 839 C C . GLN A 1 101 ? -9.271 8.234 10.968 1.00 92.19 101 GLN A C 1
ATOM 841 O O . GLN A 1 101 ? -9.638 7.958 9.827 1.00 92.19 101 GLN A O 1
ATOM 846 N N . ILE A 1 102 ? -8.282 7.590 11.568 1.00 93.25 102 ILE A N 1
ATOM 847 C CA . ILE A 1 102 ? -7.657 6.393 11.027 1.00 93.25 102 ILE A CA 1
ATOM 848 C C . ILE A 1 102 ? -8.455 5.201 11.538 1.00 93.25 102 ILE A C 1
ATOM 850 O O . ILE A 1 102 ? -8.595 5.008 12.747 1.00 93.25 102 ILE A O 1
ATOM 854 N N . GLN A 1 103 ? -8.987 4.407 10.620 1.00 94.31 103 GLN A N 1
ATOM 855 C CA . GLN A 1 103 ? -9.735 3.199 10.938 1.00 94.31 103 GLN A CA 1
ATOM 856 C C . GLN A 1 103 ? -8.819 1.988 10.778 1.00 94.31 103 GLN A C 1
ATOM 858 O O . GLN A 1 103 ? -8.195 1.824 9.730 1.00 94.31 103 GLN A O 1
ATOM 863 N N . PHE A 1 104 ? -8.747 1.145 11.806 1.00 94.31 104 PHE A N 1
ATOM 864 C CA . PHE A 1 104 ? -7.945 -0.075 11.807 1.00 94.31 104 PHE A CA 1
ATOM 865 C C . PHE A 1 104 ? -8.838 -1.298 11.729 1.00 94.31 104 PHE A C 1
ATOM 867 O O . PHE A 1 104 ? -9.763 -1.466 12.523 1.00 94.31 104 PHE A O 1
ATOM 874 N N . TYR A 1 105 ? -8.490 -2.188 10.817 1.00 94.00 105 TYR A N 1
ATOM 875 C CA . TYR A 1 105 ? -9.172 -3.440 10.557 1.00 94.00 105 TYR A CA 1
ATOM 876 C C . TYR A 1 105 ? -8.194 -4.591 10.754 1.00 94.00 105 TYR A C 1
ATOM 878 O O . TYR A 1 105 ? -6.996 -4.465 10.476 1.00 94.00 105 TYR A O 1
ATOM 886 N N . LYS A 1 106 ? -8.716 -5.720 11.227 1.00 90.44 106 LYS A N 1
ATOM 887 C CA . LYS A 1 106 ? -8.034 -7.005 11.086 1.00 90.44 106 LYS A CA 1
ATOM 888 C C . LYS A 1 106 ? -8.252 -7.513 9.658 1.00 90.44 106 LYS A C 1
ATOM 890 O O . LYS A 1 106 ? -9.245 -7.153 9.023 1.00 90.44 106 LYS A O 1
ATOM 895 N N . ASN A 1 107 ? -7.347 -8.349 9.154 1.00 84.75 107 ASN A N 1
ATOM 896 C CA . ASN A 1 107 ? -7.565 -9.045 7.885 1.00 84.75 107 ASN A CA 1
ATOM 897 C C . ASN A 1 107 ? -8.947 -9.724 7.882 1.00 84.75 107 ASN A C 1
ATOM 899 O O . ASN A 1 107 ? -9.324 -10.339 8.877 1.00 84.75 107 ASN A O 1
ATOM 903 N N . GLN A 1 108 ? -9.683 -9.594 6.773 1.00 83.12 108 GLN A N 1
ATOM 904 C CA . GLN A 1 108 ? -11.021 -10.180 6.576 1.00 83.12 108 GLN A CA 1
ATOM 905 C C . GLN A 1 108 ? -12.120 -9.673 7.535 1.00 83.12 108 GLN A C 1
ATOM 907 O O . GLN A 1 108 ? -13.232 -10.188 7.508 1.00 83.12 108 GLN A O 1
ATOM 912 N N . SER A 1 109 ? -11.849 -8.664 8.370 1.00 88.75 109 SER A N 1
ATOM 913 C CA . SER A 1 109 ? -12.870 -8.047 9.223 1.00 88.75 109 SER A CA 1
ATOM 914 C C . SER A 1 109 ? -13.602 -6.951 8.466 1.00 88.75 109 SER A C 1
ATOM 916 O O . SER A 1 109 ? -12.961 -6.016 8.007 1.00 88.75 109 SER A O 1
ATOM 918 N N . GLU A 1 110 ? -14.931 -6.987 8.428 1.00 87.25 110 GLU A N 1
ATOM 919 C CA . GLU A 1 110 ? -15.735 -5.923 7.804 1.00 87.25 110 GLU A CA 1
ATOM 920 C C . GLU A 1 110 ? -15.837 -4.647 8.651 1.00 87.25 110 GLU A C 1
ATOM 922 O O . GLU A 1 110 ? -16.231 -3.581 8.176 1.00 87.25 110 GLU A O 1
ATOM 927 N N . LYS A 1 111 ? -15.503 -4.749 9.941 1.00 90.50 111 LYS A N 1
ATOM 928 C CA . LYS A 1 111 ? -15.625 -3.653 10.904 1.00 90.50 111 LYS A CA 1
ATOM 929 C C . LYS A 1 111 ? -14.262 -3.243 11.447 1.00 90.50 111 LYS A C 1
ATOM 931 O O . LYS A 1 111 ? -13.411 -4.116 11.674 1.00 90.50 111 LYS A O 1
ATOM 936 N N . PRO A 1 112 ? -14.053 -1.938 11.694 1.00 92.81 112 PRO A N 1
ATOM 937 C CA . PRO A 1 112 ? -12.851 -1.491 12.362 1.00 92.81 112 PRO A CA 1
ATOM 938 C C . PRO A 1 112 ? -12.879 -1.973 13.813 1.00 92.81 112 PRO A C 1
ATOM 940 O O . PRO A 1 112 ? -13.906 -1.884 14.483 1.00 92.81 112 PRO A O 1
ATOM 943 N N . PHE A 1 113 ? -11.751 -2.476 14.306 1.00 93.12 113 PHE A N 1
ATOM 944 C CA . PHE A 1 113 ? -11.615 -2.875 15.710 1.00 93.12 113 PHE A CA 1
ATOM 945 C C . PHE A 1 113 ? -11.097 -1.729 16.587 1.00 93.12 113 PHE A C 1
ATOM 947 O O . PHE A 1 113 ? -11.266 -1.756 17.803 1.00 93.12 113 PHE A O 1
ATOM 954 N N . ILE A 1 114 ? -10.473 -0.715 15.980 1.00 93.38 114 ILE A N 1
ATOM 955 C CA . ILE A 1 114 ? -10.095 0.532 16.644 1.00 93.38 114 ILE A CA 1
ATOM 956 C C . ILE A 1 114 ? -10.113 1.691 15.647 1.00 93.38 114 ILE A C 1
ATOM 958 O O . ILE A 1 114 ? -9.847 1.531 14.454 1.00 93.38 114 ILE A O 1
ATOM 962 N N . THR A 1 115 ? -10.419 2.877 16.157 1.00 93.56 115 THR A N 1
ATOM 963 C CA . THR A 1 115 ? -10.364 4.139 15.421 1.00 93.56 115 THR A CA 1
ATOM 964 C C . THR A 1 115 ? -9.517 5.133 16.198 1.00 93.56 115 THR A C 1
ATOM 966 O O . THR A 1 115 ? -9.717 5.302 17.400 1.00 93.56 115 THR A O 1
ATOM 969 N N . ILE A 1 116 ? -8.588 5.800 15.522 1.00 91.44 116 ILE A N 1
ATOM 970 C CA . ILE A 1 116 ? -7.731 6.830 16.116 1.00 91.44 116 ILE A CA 1
ATOM 971 C C . ILE A 1 116 ? -8.094 8.163 15.476 1.00 91.44 116 ILE A C 1
ATOM 973 O O . ILE A 1 116 ? -8.035 8.291 14.255 1.00 91.44 116 ILE A O 1
ATOM 977 N N . GLN A 1 117 ? -8.464 9.152 16.288 1.00 89.50 117 GLN A N 1
ATOM 978 C CA . GLN A 1 117 ? -8.720 10.505 15.796 1.00 89.50 117 GLN A CA 1
ATOM 979 C C . GLN A 1 117 ? -7.440 11.086 15.197 1.00 89.50 117 GLN A C 1
ATOM 981 O O . GLN A 1 117 ? -6.376 11.033 15.815 1.00 89.50 117 GLN A O 1
ATOM 986 N N . SER A 1 118 ? -7.535 11.624 13.986 1.00 86.94 118 SER A N 1
ATOM 987 C CA . SER A 1 118 ? -6.398 12.236 13.312 1.00 86.94 118 SER A CA 1
ATOM 988 C C . SER A 1 118 ? -6.882 13.363 12.419 1.00 86.94 118 SER A C 1
ATOM 990 O O . SER A 1 118 ? -7.835 13.215 11.668 1.00 86.94 118 SER A O 1
ATOM 992 N N . GLN A 1 119 ? -6.229 14.515 12.504 1.00 78.75 119 GLN A N 1
ATOM 993 C CA . GLN A 1 119 ? -6.614 15.678 11.704 1.00 78.75 119 GLN A CA 1
ATOM 994 C C . GLN A 1 119 ? -6.046 15.614 10.280 1.00 78.75 119 GLN A C 1
ATOM 996 O O . GLN A 1 119 ? -6.409 16.431 9.433 1.00 78.75 119 GLN A O 1
ATOM 1001 N N . GLU A 1 120 ? -5.137 14.671 10.020 1.00 82.31 120 GLU A N 1
ATOM 1002 C CA . GLU A 1 120 ? -4.426 14.545 8.757 1.00 82.31 120 GLU A CA 1
ATOM 1003 C C . GLU A 1 120 ? -4.366 13.087 8.299 1.00 82.31 120 GLU A C 1
ATOM 1005 O O . GLU A 1 120 ? -4.193 12.164 9.088 1.00 82.31 120 GLU A O 1
ATOM 1010 N N . GLY A 1 121 ? -4.439 12.873 6.984 1.00 79.94 121 GLY A N 1
ATOM 1011 C CA . GLY A 1 121 ? -4.285 11.539 6.394 1.00 79.94 121 GLY A CA 1
ATOM 1012 C C . GLY A 1 121 ? -2.842 11.030 6.359 1.00 79.94 121 GLY A C 1
ATOM 1013 O O . GLY A 1 121 ? -2.590 9.942 5.844 1.00 79.94 121 GLY A O 1
ATOM 1014 N N . HIS A 1 122 ? -1.882 11.807 6.866 1.00 82.69 122 HIS A N 1
ATOM 1015 C CA . HIS A 1 122 ? -0.474 11.433 6.897 1.00 82.69 122 HIS A CA 1
ATOM 1016 C C . HIS A 1 122 ? -0.187 10.625 8.162 1.00 82.69 122 HIS A C 1
ATOM 1018 O O . HIS A 1 122 ? -0.053 11.167 9.258 1.00 82.69 122 HIS A O 1
ATOM 1024 N N . PHE A 1 123 ? -0.065 9.309 8.004 1.00 89.56 123 PHE A N 1
ATOM 1025 C CA . PHE A 1 123 ? 0.315 8.428 9.099 1.00 89.56 123 PHE A CA 1
ATOM 1026 C C . PHE A 1 123 ? 1.260 7.318 8.639 1.00 89.56 123 PHE A C 1
ATOM 1028 O O . PHE A 1 123 ? 1.287 6.909 7.469 1.00 89.56 123 PHE A O 1
ATOM 1035 N N . SER A 1 124 ? 2.029 6.822 9.602 1.00 89.81 124 SER A N 1
ATOM 1036 C CA . SER A 1 124 ? 2.901 5.662 9.447 1.00 89.81 124 SER A CA 1
ATOM 1037 C C . SER A 1 124 ? 2.444 4.544 10.373 1.00 89.81 124 SER A C 1
ATOM 1039 O O . SER A 1 124 ? 1.985 4.800 11.484 1.00 89.81 124 SER A O 1
ATOM 1041 N N . LEU A 1 125 ? 2.584 3.303 9.912 1.00 91.75 125 LEU A N 1
ATOM 1042 C CA . LEU A 1 125 ? 2.231 2.096 10.652 1.00 91.75 125 LEU A CA 1
ATOM 1043 C C . LEU A 1 125 ? 3.414 1.126 10.614 1.00 91.75 125 LEU A C 1
ATOM 1045 O O . LEU A 1 125 ? 3.884 0.782 9.530 1.00 91.75 125 LEU A O 1
ATOM 1049 N N . ASN A 1 126 ? 3.863 0.674 11.783 1.00 90.12 126 ASN A N 1
ATOM 1050 C CA . ASN A 1 126 ? 4.863 -0.381 11.927 1.00 90.12 126 ASN A CA 1
ATOM 1051 C C . ASN A 1 126 ? 4.444 -1.342 13.049 1.00 90.12 126 ASN A C 1
ATOM 1053 O O . ASN A 1 126 ? 4.435 -0.977 14.225 1.00 90.12 126 ASN A O 1
ATOM 1057 N N . GLY A 1 127 ? 4.052 -2.561 12.680 1.00 89.25 127 GLY A N 1
ATOM 1058 C CA . GLY A 1 127 ? 3.476 -3.541 13.592 1.00 89.25 127 GLY A CA 1
ATOM 1059 C C . GLY A 1 127 ? 2.167 -3.034 14.193 1.00 89.25 127 GLY A C 1
ATOM 1060 O O . GLY A 1 127 ? 1.148 -2.925 13.509 1.00 89.25 127 GLY A O 1
ATOM 1061 N N . ASN A 1 128 ? 2.197 -2.728 15.486 1.00 89.56 128 ASN A N 1
ATOM 1062 C CA . ASN A 1 128 ? 1.086 -2.136 16.223 1.00 89.56 128 ASN A CA 1
ATOM 1063 C C . ASN A 1 128 ? 1.354 -0.682 16.642 1.00 89.56 128 ASN A C 1
ATOM 1065 O O . ASN A 1 128 ? 0.628 -0.145 17.469 1.00 89.56 128 ASN A O 1
ATOM 1069 N N . ILE A 1 129 ? 2.394 -0.042 16.111 1.00 92.06 129 ILE A N 1
ATOM 1070 C CA . ILE A 1 129 ? 2.726 1.348 16.416 1.00 92.06 129 ILE A CA 1
ATOM 1071 C C . ILE A 1 129 ? 2.276 2.234 15.260 1.00 92.06 129 ILE A C 1
ATOM 1073 O O . ILE A 1 129 ? 2.607 1.981 14.100 1.00 92.06 129 ILE A O 1
ATOM 1077 N N . VAL A 1 130 ? 1.540 3.288 15.596 1.00 92.44 130 VAL A N 1
ATOM 1078 C CA . VAL A 1 130 ? 1.014 4.273 14.651 1.00 92.44 130 VAL A CA 1
ATOM 1079 C C . VAL A 1 130 ? 1.600 5.625 14.995 1.00 92.44 130 VAL A C 1
ATOM 1081 O O . VAL A 1 130 ? 1.498 6.060 16.139 1.00 92.44 130 VAL A O 1
ATOM 1084 N N . LEU A 1 131 ? 2.179 6.290 14.004 1.00 91.62 131 LEU A N 1
ATOM 1085 C CA . LEU A 1 131 ? 2.638 7.668 14.115 1.00 91.62 131 LEU A CA 1
ATOM 1086 C C . LEU A 1 131 ? 1.694 8.564 13.316 1.00 91.62 131 LEU A C 1
ATOM 1088 O O . LEU A 1 131 ? 1.498 8.327 12.123 1.00 91.62 131 LEU A O 1
ATOM 1092 N N . THR A 1 132 ? 1.145 9.589 13.960 1.00 89.00 132 THR A N 1
ATOM 1093 C CA . THR A 1 132 ? 0.259 10.581 13.338 1.00 89.00 132 THR A CA 1
ATOM 1094 C C . THR A 1 132 ? 0.810 11.984 13.536 1.00 89.00 132 THR A C 1
ATOM 1096 O O . THR A 1 132 ? 1.357 12.273 14.604 1.00 89.00 132 THR A O 1
ATOM 1099 N N . SER A 1 133 ? 0.602 12.871 12.566 1.00 81.50 133 SER A N 1
ATOM 1100 C CA . SER A 1 133 ? 0.749 14.311 12.784 1.00 81.50 133 SER A CA 1
ATOM 1101 C C . SER A 1 133 ? -0.480 14.886 13.499 1.00 81.50 133 SER A C 1
ATOM 1103 O O . SER A 1 133 ? -1.611 14.414 13.348 1.00 81.50 133 SER A O 1
ATOM 1105 N N . GLN A 1 134 ? -0.247 15.915 14.304 1.00 74.06 134 GLN A N 1
ATOM 1106 C CA . GLN A 1 134 ? -1.255 16.760 14.923 1.00 74.06 134 GLN A CA 1
ATOM 1107 C C . GLN A 1 134 ? -0.863 18.219 14.735 1.00 74.06 134 GLN A C 1
ATOM 1109 O O . GLN A 1 134 ? 0.309 18.584 14.836 1.00 74.06 134 GLN A O 1
ATOM 1114 N N . LYS A 1 135 ? -1.861 19.071 14.503 1.00 68.62 135 LYS A N 1
ATOM 1115 C CA . LYS A 1 135 ? -1.638 20.514 14.464 1.00 68.62 135 LYS A CA 1
ATOM 1116 C C . LYS A 1 135 ? -1.488 21.034 15.887 1.00 68.62 135 LYS A C 1
ATOM 1118 O O . LYS A 1 135 ? -2.369 20.811 16.714 1.00 68.62 135 LYS A O 1
ATOM 1123 N N . SER A 1 136 ? -0.401 21.756 16.159 1.00 63.00 136 SER A N 1
ATOM 1124 C CA . SER A 1 136 ? -0.152 22.346 17.479 1.00 63.00 136 SER A CA 1
ATOM 1125 C C . SER A 1 136 ? -1.188 23.389 17.895 1.00 63.00 136 SER A C 1
ATOM 1127 O O . SER A 1 136 ? -1.493 23.498 19.077 1.00 63.00 136 SER A O 1
ATOM 1129 N N . SER A 1 137 ? -1.716 24.165 16.941 1.00 60.78 137 SER A N 1
ATOM 1130 C CA . SER A 1 137 ? -2.827 25.114 17.109 1.00 60.78 137 SER A CA 1
ATOM 1131 C C . SER A 1 137 ? -3.160 25.773 15.761 1.00 60.78 137 SER A C 1
ATOM 1133 O O . SER A 1 137 ? -2.451 25.583 14.776 1.00 60.78 137 SER A O 1
ATOM 1135 N N . SER A 1 138 ? -4.218 26.588 15.701 1.00 59.81 138 SER A N 1
ATOM 1136 C CA . SER A 1 138 ? -4.520 27.441 14.538 1.00 59.81 138 SER A CA 1
ATOM 1137 C C . SER A 1 138 ? -3.564 28.633 14.374 1.00 59.81 138 SER A C 1
ATOM 1139 O O . SER A 1 138 ? -3.619 29.306 13.349 1.00 59.81 138 SER A O 1
ATOM 1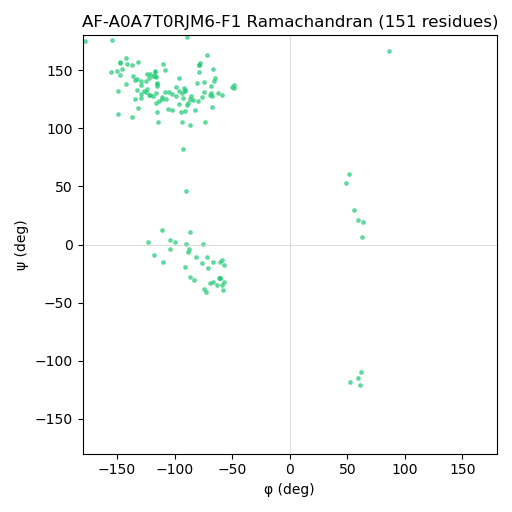141 N N . ALA A 1 139 ? -2.722 28.911 15.376 1.00 60.06 139 ALA A N 1
ATOM 1142 C CA . ALA A 1 139 ? -1.853 30.088 15.440 1.00 60.06 139 ALA A CA 1
ATOM 1143 C C . ALA A 1 139 ? -0.355 29.768 15.276 1.00 60.06 139 ALA A C 1
ATOM 1145 O O . ALA A 1 139 ? 0.423 30.680 15.024 1.00 60.06 139 ALA A O 1
ATOM 1146 N N . ASN A 1 140 ? 0.046 28.497 15.394 1.00 56.56 140 ASN A N 1
ATOM 1147 C CA . ASN A 1 140 ? 1.422 28.040 15.194 1.00 56.56 140 ASN A CA 1
ATOM 1148 C C . ASN A 1 140 ? 1.450 26.809 14.287 1.00 56.56 140 ASN A C 1
ATOM 1150 O O . ASN A 1 140 ? 0.712 25.849 14.509 1.00 56.56 140 ASN A O 1
ATOM 1154 N N . SER A 1 141 ? 2.344 26.822 13.299 1.00 57.47 141 SER A N 1
ATOM 1155 C CA . SER A 1 141 ? 2.590 25.720 12.363 1.00 57.47 141 SER A CA 1
ATOM 1156 C C . SER A 1 141 ? 3.665 24.755 12.882 1.00 57.47 141 SER A C 1
ATOM 1158 O O . SER A 1 141 ? 4.613 24.443 12.162 1.00 57.47 141 SER A O 1
ATOM 1160 N N . SER A 1 142 ? 3.595 24.348 14.151 1.00 64.44 142 SER A N 1
ATOM 1161 C CA . SER A 1 142 ? 4.515 23.336 14.674 1.00 64.44 142 SER A CA 1
ATOM 1162 C C . SER A 1 142 ? 3.948 21.945 14.402 1.00 64.44 142 SER A C 1
ATOM 1164 O O . SER A 1 142 ? 2.822 21.638 14.803 1.00 64.44 142 SER A O 1
ATOM 1166 N N . ASP A 1 143 ? 4.736 21.101 13.737 1.00 66.88 143 ASP A N 1
ATOM 1167 C CA . ASP A 1 143 ? 4.384 19.700 13.513 1.00 66.88 143 ASP A CA 1
ATOM 1168 C C . ASP A 1 143 ? 4.546 18.929 14.829 1.00 66.88 143 ASP A C 1
ATOM 1170 O O . ASP A 1 143 ? 5.663 18.650 15.272 1.00 66.88 143 ASP A O 1
ATOM 1174 N N . LEU A 1 144 ? 3.430 18.590 15.478 1.00 76.12 144 LEU A N 1
ATOM 1175 C CA . LEU A 1 144 ? 3.437 17.671 16.611 1.00 76.12 144 LEU A CA 1
ATOM 1176 C C . LEU A 1 144 ? 3.227 16.254 16.096 1.00 76.12 144 LEU A C 1
ATOM 1178 O O . LEU A 1 144 ? 2.316 15.993 15.314 1.00 76.12 144 LEU A O 1
ATOM 1182 N N . TYR A 1 145 ? 4.050 15.324 16.564 1.00 83.44 145 TYR A N 1
ATOM 1183 C CA . TYR A 1 145 ? 3.921 13.914 16.223 1.00 83.44 145 TYR A CA 1
ATOM 1184 C C . TYR A 1 145 ? 3.484 13.132 17.453 1.00 83.44 145 TYR A C 1
ATOM 1186 O O . TYR A 1 145 ? 4.124 13.204 18.502 1.00 83.44 145 TYR A O 1
ATOM 1194 N N . GLN A 1 146 ? 2.409 12.359 17.316 1.00 86.62 146 GLN A N 1
ATOM 1195 C CA . GLN A 1 146 ? 1.914 11.490 18.375 1.00 86.62 146 GLN A CA 1
ATOM 1196 C C . GLN A 1 146 ? 2.031 10.028 17.964 1.00 86.62 146 GLN A C 1
ATOM 1198 O O . GLN A 1 146 ? 1.717 9.646 16.836 1.00 86.62 146 GLN A O 1
ATOM 1203 N N . THR A 1 147 ? 2.495 9.211 18.908 1.00 90.12 147 THR A N 1
ATOM 1204 C CA . THR A 1 147 ? 2.595 7.765 18.738 1.00 90.12 147 THR A CA 1
ATOM 1205 C C . THR A 1 147 ? 1.487 7.079 19.523 1.00 90.12 147 THR A C 1
ATOM 1207 O O . THR A 1 147 ? 1.307 7.342 20.711 1.00 90.12 147 THR A O 1
ATOM 1210 N N . TYR A 1 148 ? 0.779 6.165 18.872 1.00 89.81 148 TYR A N 1
ATOM 1211 C CA . TYR A 1 148 ? -0.245 5.325 19.479 1.00 89.81 148 TYR A CA 1
ATOM 1212 C C . TYR A 1 148 ? 0.145 3.858 19.356 1.00 89.81 148 TYR A C 1
ATOM 1214 O O . TYR A 1 148 ? 0.709 3.433 18.345 1.00 89.81 148 TYR A O 1
ATOM 1222 N N . ARG A 1 149 ? -0.193 3.069 20.377 1.00 91.62 149 ARG A N 1
ATOM 1223 C CA . ARG A 1 149 ? -0.078 1.612 20.331 1.00 91.62 149 ARG A CA 1
ATOM 1224 C C . ARG A 1 149 ? -1.458 1.011 20.089 1.00 91.62 149 ARG A C 1
ATOM 1226 O O . ARG A 1 149 ? -2.351 1.138 20.919 1.00 91.62 149 ARG A O 1
ATOM 1233 N N . VAL A 1 150 ? -1.611 0.356 18.949 1.00 88.31 150 VAL A N 1
ATOM 1234 C CA . VAL A 1 150 ? -2.787 -0.425 18.577 1.00 88.31 150 VAL A CA 1
ATOM 1235 C C . VAL A 1 150 ? -2.836 -1.679 19.461 1.00 88.31 150 VAL A C 1
ATOM 1237 O O . VAL A 1 150 ? -1.829 -2.390 19.566 1.00 88.31 150 VAL A O 1
ATOM 1240 N N . PRO A 1 151 ? -3.971 -1.968 20.117 1.00 84.38 151 PRO A N 1
ATOM 1241 C CA . PRO A 1 151 ? -4.128 -3.186 20.897 1.00 84.38 151 PRO A CA 1
ATOM 1242 C C . PRO A 1 151 ? -3.928 -4.428 20.024 1.00 84.38 151 PRO A C 1
ATOM 1244 O O . PRO A 1 151 ? -4.549 -4.572 18.974 1.00 84.38 151 PRO A O 1
ATOM 1247 N N . THR A 1 152 ? -3.070 -5.336 20.475 1.00 70.81 152 THR A N 1
ATOM 1248 C CA . THR A 1 152 ? -2.898 -6.672 19.898 1.00 70.81 152 THR A CA 1
ATOM 1249 C C . THR A 1 152 ? -3.809 -7.621 20.668 1.00 70.81 152 THR A C 1
ATOM 1251 O O . THR A 1 152 ? -3.373 -8.214 21.651 1.00 70.81 152 THR A O 1
ATOM 1254 N N . GLN A 1 153 ? -5.093 -7.669 20.308 1.00 59.50 153 GLN A N 1
ATOM 1255 C CA . GLN A 1 153 ? -5.987 -8.735 20.776 1.00 59.50 153 GLN A CA 1
ATOM 1256 C C . GLN A 1 153 ? -5.794 -9.982 19.930 1.00 59.50 153 GLN A C 1
ATOM 1258 O O . GLN A 1 153 ? -5.950 -9.842 18.690 1.00 59.50 153 GLN A O 1
#

pLDDT: mean 89.37, std 9.14, range [56.56, 98.06]

Radius of gyration: 16.03 Å; Cα contacts (8 Å, |Δi|>4): 335; chains: 1; bounding box: 38×42×43 Å

Foldseek 3Di:
DEDQDPFKDWFWDDDPPAIWIWIAGNVPRDIDTDPRQWNDWHHDPAQQFIWTAGRVRFIAGGVVGHGADDLEPPDDLDDVRDGQWGGEDQWIWGADPVQQWIFIDGGNHNHGPDIGHANDSDWDDYHQKIKGWDQPDPVDRDTDIDIDGHDDD

Nearest PD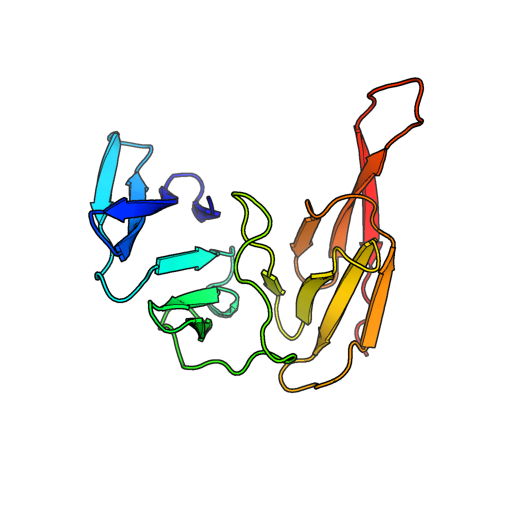B structures (foldseek):
  6b3x-assembly1_A  TM=4.514E-01  e=5.972E-03  Homo sapiens
  8shp-assembly1_N  TM=4.562E-01  e=5.793E-02  Homo sapiens
  1k32-assembly1_E  TM=3.887E-01  e=1.092E-01  Thermoplasma acidophilum
  7ne5-assembly1_A  TM=4.087E-01  e=4.093E-01  Serratia proteamaculans
  2mta-assembly1_H-2  TM=3.028E-01  e=1.349E-01  Paracoccus denitrificans

Secondary structure (DSSP, 8-state):
-EEEETTEEEEEEEETTEEEEEEEETTT--EEEPPTTEEEEE--SSGGG-EEEETTS-EEETTTTEEE--SSTT--SEETTEE-EEEETTEEEEEETTTTEEEEEETT-SS-SEEEE-SSS-EEEETTEEEEEEE--SS---EEEEEEE----

Mean predicted aligned error: 5.19 Å